Protein AF-A0A377Z6V9-F1 (afdb_monomer_lite)

Foldseek 3Di:
DPDPPDLVVVLVVCVVVVAQEEEAEDQAQALDPCLPPQAPDPDCNHSQNVNVVSNYHYHYDRGGCVVPPVSVVVVVVVVVVVVVVVVVVVD

Secondary structure (DSSP, 8-state):
---SS-HHHHHHHHHHTT---EEE---SSS--HIIIIIITSSSTTSHHHHHHHTT--EEE----GGG-HHHHHHHHHHHHHHHHHHHHHH-

Organism: Klebsiella pneumoniae subsp. ozaenae (NCBI:txid574)

Radius of gyration: 18.17 Å; chains: 1; bounding box: 36×27×52 Å

InterPro domains:
  IPR010388 Anaerobic cobalt chelatase [PF06180] (1-83)

Sequence (91 aa):
MESYPEVDIVINELSRQGVTGVHLMPLMLVAGDHAINDMASDEDDSWKTRFNAAGIPATPWLNGLGENPAVRAMFVAHLQQALNDTMEKAA

pLDDT: mean 92.57, std 9.59, range [45.66, 98.44]

Structure (mmCIF, N/CA/C/O backbone):
data_AF-A0A377Z6V9-F1
#
_entry.id   AF-A0A377Z6V9-F1
#
loop_
_atom_site.group_PDB
_atom_site.id
_atom_site.type_symbol
_atom_site.label_atom_id
_atom_site.label_alt_id
_atom_site.label_comp_id
_atom_site.label_asym_id
_atom_site.label_entity_id
_atom_site.label_seq_id
_atom_site.pdbx_PDB_ins_code
_atom_site.Cartn_x
_atom_site.Cartn_y
_atom_site.Cartn_z
_atom_site.occupancy
_atom_site.B_iso_or_equiv
_atom_site.auth_seq_id
_atom_site.auth_comp_id
_atom_site.auth_asym_id
_atom_site.auth_atom_id
_atom_site.pdbx_PDB_model_num
ATOM 1 N N . MET A 1 1 ? -15.285 8.643 -10.622 1.00 45.66 1 MET A N 1
ATOM 2 C CA . MET A 1 1 ? -15.303 7.218 -10.236 1.00 45.66 1 MET A CA 1
ATOM 3 C C . MET A 1 1 ? -13.872 6.744 -10.404 1.00 45.66 1 MET A C 1
ATOM 5 O O . MET A 1 1 ? -13.434 6.656 -11.543 1.00 45.66 1 MET A O 1
ATOM 9 N N . GLU A 1 2 ? -13.100 6.637 -9.321 1.00 58.94 2 GLU A N 1
ATOM 10 C CA . GLU A 1 2 ? -11.637 6.492 -9.435 1.00 58.94 2 GLU A CA 1
ATOM 11 C C . GLU A 1 2 ? -11.151 5.055 -9.652 1.00 58.94 2 GLU A C 1
ATOM 13 O O . GLU A 1 2 ? -10.123 4.893 -10.298 1.00 58.94 2 GLU A O 1
ATOM 18 N N . SER A 1 3 ? -11.868 4.004 -9.226 1.00 70.19 3 SER A N 1
ATOM 19 C CA . SER A 1 3 ? -11.555 2.621 -9.640 1.00 70.19 3 SER A CA 1
ATOM 20 C C . SER A 1 3 ? -12.604 1.587 -9.194 1.00 70.19 3 SER A C 1
ATOM 22 O O . SER A 1 3 ? -13.531 1.903 -8.451 1.00 70.19 3 SER A O 1
ATOM 24 N N . TYR A 1 4 ? -12.428 0.347 -9.667 1.00 80.69 4 TYR A N 1
ATOM 25 C CA . TYR A 1 4 ? -13.035 -0.891 -9.166 1.00 80.69 4 TYR A CA 1
ATOM 26 C C . TYR A 1 4 ? -11.906 -1.924 -8.962 1.00 80.69 4 TYR A C 1
ATOM 28 O O . TYR A 1 4 ? -11.010 -1.983 -9.812 1.00 80.69 4 TYR A O 1
ATOM 36 N N . PRO A 1 5 ? -11.942 -2.779 -7.922 1.00 85.62 5 PRO A N 1
ATOM 37 C CA . PRO A 1 5 ? -12.979 -2.909 -6.895 1.00 85.62 5 PRO A CA 1
ATOM 38 C C . PRO A 1 5 ? -12.970 -1.771 -5.870 1.00 85.62 5 PRO A C 1
ATOM 40 O O . PRO A 1 5 ? -11.918 -1.263 -5.495 1.00 85.62 5 PRO A O 1
ATOM 43 N N . GLU A 1 6 ? -14.159 -1.404 -5.393 1.00 90.81 6 GLU A N 1
ATOM 44 C CA . GLU A 1 6 ? -14.302 -0.469 -4.275 1.00 90.81 6 GLU A CA 1
ATOM 45 C C . GLU A 1 6 ? -13.886 -1.128 -2.954 1.00 90.81 6 GLU A C 1
ATOM 47 O O . GLU A 1 6 ? -14.053 -2.337 -2.764 1.00 90.81 6 GLU A O 1
ATOM 52 N N . VAL A 1 7 ? -13.382 -0.328 -2.011 1.00 92.00 7 VAL A N 1
ATOM 53 C CA . VAL A 1 7 ? -12.852 -0.834 -0.735 1.00 92.00 7 VAL A CA 1
ATOM 54 C C . VAL A 1 7 ? -13.897 -1.595 0.089 1.00 92.00 7 VAL A C 1
ATOM 56 O O . VAL A 1 7 ? -13.550 -2.590 0.717 1.00 92.00 7 VAL A O 1
ATOM 59 N N . ASP A 1 8 ? -15.182 -1.231 0.022 1.00 93.19 8 ASP A N 1
ATOM 60 C CA . ASP A 1 8 ? -16.246 -1.959 0.736 1.00 93.19 8 ASP A CA 1
ATOM 61 C C . ASP A 1 8 ? -16.417 -3.394 0.242 1.00 93.19 8 ASP A C 1
ATOM 63 O O . ASP A 1 8 ? -16.731 -4.289 1.026 1.00 93.19 8 ASP A O 1
ATOM 67 N N . ILE A 1 9 ? -16.199 -3.639 -1.054 1.00 95.62 9 ILE A N 1
ATOM 68 C CA . ILE A 1 9 ? -16.250 -4.994 -1.612 1.00 95.62 9 ILE A CA 1
ATOM 69 C C . ILE A 1 9 ? -15.129 -5.829 -0.990 1.00 95.62 9 ILE A C 1
ATOM 71 O O . ILE A 1 9 ? -15.353 -6.967 -0.578 1.00 95.62 9 ILE A O 1
ATOM 75 N N . VAL A 1 10 ? -13.937 -5.239 -0.871 1.00 95.75 10 VAL A N 1
ATOM 76 C CA . VAL A 1 10 ? -12.766 -5.881 -0.264 1.00 95.75 10 VAL A CA 1
ATOM 77 C C . VAL A 1 10 ? -12.984 -6.123 1.233 1.00 95.75 10 VAL A C 1
ATOM 79 O O . VAL A 1 10 ? -12.738 -7.232 1.702 1.00 95.75 10 VAL A O 1
ATOM 82 N N . ILE A 1 11 ? -13.494 -5.134 1.975 1.00 96.56 11 ILE A N 1
ATOM 83 C CA . ILE A 1 11 ? -13.799 -5.254 3.409 1.00 96.56 11 ILE A CA 1
ATOM 84 C C . ILE A 1 11 ? -14.794 -6.392 3.649 1.00 96.56 11 ILE A C 1
ATOM 86 O O . ILE A 1 11 ? -14.509 -7.284 4.443 1.00 96.56 11 ILE A O 1
ATOM 90 N N . ASN A 1 12 ? -15.920 -6.410 2.928 1.00 96.56 12 ASN A N 1
ATOM 91 C CA . ASN A 1 12 ? -16.952 -7.435 3.094 1.00 96.56 12 ASN A CA 1
ATOM 92 C C . ASN A 1 12 ? -16.414 -8.850 2.843 1.00 96.56 12 ASN A C 1
ATOM 94 O O . ASN A 1 12 ? -16.739 -9.785 3.580 1.00 96.56 12 ASN A O 1
ATOM 98 N N . GLU A 1 13 ? -15.574 -9.012 1.820 1.00 97.19 13 GLU A N 1
ATOM 99 C CA . GLU A 1 13 ? -14.959 -10.300 1.517 1.00 97.19 13 GLU A CA 1
ATOM 100 C C . GLU A 1 13 ? -13.997 -10.746 2.628 1.00 97.19 13 GLU A C 1
ATOM 102 O O . GLU A 1 13 ? -14.068 -11.889 3.083 1.00 97.19 13 GLU A O 1
ATOM 107 N N . LEU A 1 14 ? -13.149 -9.842 3.125 1.00 97.38 14 LEU A N 1
ATOM 108 C CA . LEU A 1 14 ? -12.204 -10.140 4.205 1.00 97.38 14 LEU A CA 1
ATOM 109 C C . LEU A 1 14 ? -12.915 -10.424 5.537 1.00 97.38 14 LEU A C 1
ATOM 111 O O . LEU A 1 14 ? -12.529 -11.355 6.248 1.00 97.38 14 LEU A O 1
ATOM 115 N N . SER A 1 15 ? -13.996 -9.702 5.849 1.00 96.12 15 SER A N 1
ATOM 116 C CA . SER A 1 15 ? -14.850 -9.989 7.008 1.00 96.12 15 SER A CA 1
ATOM 117 C C . SER A 1 15 ? -15.458 -11.389 6.921 1.00 96.12 15 SER A C 1
ATOM 119 O O . SER A 1 15 ? -15.436 -12.130 7.903 1.00 96.12 15 SER A O 1
ATOM 121 N N . ARG A 1 16 ? -15.949 -11.799 5.740 1.00 97.06 16 ARG A N 1
ATOM 122 C CA . ARG A 1 16 ? -16.508 -13.145 5.520 1.00 97.06 16 ARG A CA 1
ATOM 123 C C . ARG A 1 16 ? -15.460 -14.248 5.688 1.00 97.06 16 ARG A C 1
ATOM 125 O O . ARG A 1 16 ? -15.797 -15.350 6.115 1.00 97.06 16 ARG A O 1
ATOM 132 N N . GLN A 1 17 ? -14.202 -13.950 5.375 1.00 97.56 17 GLN A N 1
ATOM 133 C CA . GLN A 1 17 ? -13.067 -14.854 5.577 1.00 97.56 17 GLN A CA 1
ATOM 134 C C . GLN A 1 17 ? -12.557 -14.877 7.029 1.00 97.56 17 GLN A C 1
ATOM 136 O O . GLN A 1 17 ? -11.702 -15.699 7.355 1.00 97.56 17 GLN A O 1
ATOM 141 N N . GLY A 1 18 ? -13.076 -14.015 7.911 1.00 96.56 18 GLY A N 1
ATOM 142 C CA . GLY A 1 18 ? -12.658 -13.941 9.312 1.00 96.56 18 GLY A CA 1
ATOM 143 C C . GLY A 1 18 ? -11.275 -13.314 9.506 1.00 96.56 18 GLY A C 1
ATOM 144 O O . GLY A 1 18 ? -10.579 -13.651 10.463 1.00 96.56 18 GLY A O 1
ATOM 145 N N . VAL A 1 19 ? -10.855 -12.430 8.597 1.00 98.06 19 VAL A N 1
ATOM 146 C CA . VAL A 1 19 ? -9.580 -11.711 8.706 1.00 98.06 19 VAL A CA 1
ATOM 147 C C . VAL A 1 19 ? -9.615 -10.765 9.905 1.00 98.06 19 VAL A C 1
ATOM 149 O O . VAL A 1 19 ? -10.556 -9.997 10.078 1.00 98.06 19 VAL A O 1
ATOM 152 N N . THR A 1 20 ? -8.571 -10.810 10.732 1.00 97.00 20 THR A N 1
ATOM 153 C CA . THR A 1 20 ? -8.503 -10.085 12.014 1.00 97.00 20 THR A CA 1
ATOM 154 C C . THR A 1 20 ? -7.623 -8.837 11.980 1.00 97.00 20 THR A C 1
ATOM 156 O O . THR A 1 20 ? -7.466 -8.175 13.002 1.00 97.00 20 THR A O 1
ATOM 159 N N . GLY A 1 21 ? -7.025 -8.515 10.834 1.00 97.75 21 GLY A N 1
ATOM 160 C CA . GLY A 1 21 ? -6.198 -7.328 10.647 1.00 97.75 21 GLY A CA 1
ATOM 161 C C . GLY A 1 21 ? -5.597 -7.272 9.247 1.00 97.75 21 GLY A C 1
ATOM 162 O O . GLY A 1 21 ? -5.430 -8.305 8.597 1.00 97.75 21 GLY A O 1
ATOM 163 N N . VAL A 1 22 ? -5.285 -6.064 8.776 1.00 98.19 22 VAL A N 1
ATOM 164 C CA . VAL A 1 22 ? -4.758 -5.829 7.424 1.00 98.19 22 VAL A CA 1
ATOM 165 C C . VAL A 1 22 ? -3.603 -4.833 7.413 1.00 98.19 22 VAL A C 1
ATOM 167 O O . VAL A 1 22 ? -3.500 -3.939 8.256 1.00 98.19 22 VAL A O 1
ATOM 170 N N . HIS A 1 23 ? -2.753 -4.963 6.397 1.00 98.12 23 HIS A N 1
ATOM 171 C CA . HIS A 1 23 ? -1.756 -3.962 6.040 1.00 98.12 23 HIS A CA 1
ATOM 172 C C . HIS A 1 23 ? -2.192 -3.248 4.763 1.00 98.12 23 HIS A C 1
ATOM 174 O O . HIS A 1 23 ? -2.418 -3.897 3.743 1.00 98.12 23 HIS A O 1
ATOM 180 N N . LEU A 1 24 ? -2.297 -1.921 4.820 1.00 97.50 24 LEU A N 1
ATOM 181 C CA . LEU A 1 24 ? -2.627 -1.101 3.656 1.00 97.50 24 LEU A CA 1
ATOM 182 C C . LEU A 1 24 ? -1.329 -0.600 3.026 1.00 97.50 24 LEU A C 1
ATOM 184 O O . LEU A 1 24 ? -0.573 0.123 3.670 1.00 97.50 24 LEU A O 1
ATOM 188 N N . MET A 1 25 ? -1.062 -1.012 1.789 1.00 97.00 25 MET A N 1
ATOM 189 C CA . MET A 1 25 ? 0.120 -0.620 1.019 1.00 97.00 25 MET A CA 1
ATOM 190 C C . MET A 1 25 ? -0.326 0.007 -0.305 1.00 97.00 25 MET A C 1
ATOM 192 O O . MET A 1 25 ? -1.203 -0.556 -0.967 1.00 97.00 25 MET A O 1
ATOM 196 N N . PRO A 1 26 ? 0.272 1.1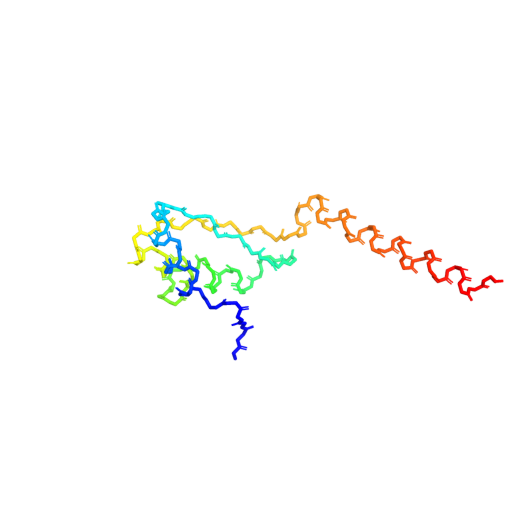29 -0.734 1.00 95.50 26 PRO A N 1
ATOM 197 C CA . PRO A 1 26 ? -0.130 1.795 -1.957 1.00 95.50 26 PRO A CA 1
ATOM 198 C C . PRO A 1 26 ? 0.375 1.011 -3.169 1.00 95.50 26 PRO A C 1
ATOM 200 O O . PRO A 1 26 ? 1.571 0.757 -3.321 1.00 95.50 26 PRO A O 1
ATOM 203 N N . LEU A 1 27 ? -0.525 0.694 -4.099 1.00 95.44 27 LEU A N 1
ATOM 204 C CA . LEU A 1 27 ? -0.160 0.165 -5.416 1.00 95.44 27 LEU A CA 1
ATOM 205 C C . LEU A 1 27 ? 0.173 1.315 -6.385 1.00 95.44 27 LEU A C 1
ATOM 207 O O . LEU A 1 27 ? -0.364 1.414 -7.483 1.00 95.44 27 LEU A O 1
ATOM 211 N N . MET A 1 28 ? 1.042 2.223 -5.945 1.00 93.56 28 MET A N 1
ATOM 212 C CA . MET A 1 28 ? 1.465 3.421 -6.674 1.00 93.56 28 MET A CA 1
ATOM 213 C C . MET A 1 28 ? 2.983 3.564 -6.591 1.00 93.56 28 MET A C 1
ATOM 215 O O . MET A 1 28 ? 3.602 3.129 -5.621 1.00 93.56 28 MET A O 1
ATOM 219 N N . LEU A 1 29 ? 3.606 4.177 -7.603 1.00 94.25 29 LEU A N 1
ATOM 220 C CA . LEU A 1 29 ? 5.068 4.312 -7.648 1.00 94.25 29 LEU A CA 1
ATOM 221 C C . LEU A 1 29 ? 5.615 5.118 -6.459 1.00 94.25 29 LEU A C 1
ATOM 223 O O . LEU A 1 29 ? 6.648 4.756 -5.898 1.00 94.25 29 LEU A O 1
ATOM 227 N N . VAL A 1 30 ? 4.902 6.177 -6.078 1.00 95.94 30 VAL A N 1
ATOM 228 C CA . VAL A 1 30 ? 5.194 7.050 -4.937 1.00 95.94 30 VAL A CA 1
ATOM 229 C C . VAL A 1 30 ? 3.997 7.064 -3.987 1.00 95.94 30 VAL A C 1
ATOM 231 O O . VAL A 1 30 ? 2.855 6.953 -4.434 1.00 95.94 30 VAL A O 1
ATOM 234 N N . ALA A 1 31 ? 4.243 7.227 -2.688 1.00 92.94 31 ALA A N 1
ATOM 235 C CA . ALA A 1 31 ? 3.193 7.411 -1.688 1.00 92.94 31 ALA A CA 1
ATOM 236 C C . ALA A 1 31 ? 2.830 8.906 -1.569 1.00 92.94 31 ALA A C 1
ATOM 238 O O . ALA A 1 31 ? 3.249 9.584 -0.636 1.00 92.94 31 ALA A O 1
ATOM 239 N N . GLY A 1 32 ? 2.125 9.427 -2.578 1.00 89.19 32 GLY A N 1
ATOM 240 C CA . GLY A 1 32 ? 1.652 10.820 -2.622 1.00 89.19 32 GLY A CA 1
ATOM 241 C C . GLY A 1 32 ? 0.304 11.028 -1.923 1.00 89.19 32 GLY A C 1
ATOM 242 O O . GLY A 1 32 ? -0.143 10.165 -1.168 1.00 89.19 32 GLY A O 1
ATOM 243 N N . ASP A 1 33 ? -0.370 12.140 -2.227 1.00 88.62 33 ASP A N 1
ATOM 244 C CA . ASP A 1 33 ? -1.622 12.561 -1.574 1.00 88.62 33 ASP A CA 1
ATOM 245 C C . ASP A 1 33 ? -2.688 11.460 -1.510 1.00 88.62 33 ASP A C 1
ATOM 247 O O . ASP A 1 33 ? -3.257 11.252 -0.447 1.00 88.62 33 ASP A O 1
ATOM 251 N N . HIS A 1 34 ? -2.890 10.676 -2.575 1.00 86.75 34 HIS A N 1
ATOM 252 C CA . HIS A 1 34 ? -3.842 9.554 -2.554 1.00 86.75 34 HIS A CA 1
ATOM 253 C C . HIS A 1 34 ? -3.498 8.478 -1.508 1.00 86.75 34 HIS A C 1
ATOM 255 O O . HIS A 1 34 ? -4.367 7.934 -0.833 1.00 86.75 34 HIS A O 1
ATOM 261 N N . ALA A 1 35 ? -2.212 8.157 -1.330 1.00 90.50 35 ALA A N 1
ATOM 262 C CA . ALA A 1 35 ? -1.792 7.186 -0.318 1.00 90.50 35 ALA A CA 1
ATOM 263 C C . ALA A 1 35 ? -1.938 7.753 1.102 1.00 90.50 35 ALA A C 1
ATOM 265 O O . ALA A 1 35 ? -2.217 7.015 2.044 1.00 90.50 35 ALA A O 1
ATOM 266 N N . ILE A 1 36 ? -1.720 9.056 1.263 1.00 89.94 36 ILE A N 1
ATOM 267 C CA . ILE A 1 36 ? -1.742 9.722 2.564 1.00 89.94 36 ILE A CA 1
ATOM 268 C C . ILE A 1 36 ? -3.186 9.982 3.002 1.00 89.94 36 ILE A C 1
ATOM 270 O O . ILE A 1 36 ? -3.560 9.585 4.103 1.00 89.94 36 ILE A O 1
ATOM 274 N N . ASN A 1 37 ? -3.995 10.592 2.137 1.00 90.62 37 ASN A N 1
ATOM 275 C CA . ASN A 1 37 ? -5.344 11.057 2.446 1.00 90.62 37 ASN A CA 1
ATOM 276 C C . ASN A 1 37 ? -6.365 9.924 2.303 1.00 90.62 37 ASN A C 1
ATOM 278 O O . ASN A 1 37 ? -6.986 9.533 3.289 1.00 90.62 37 ASN A O 1
ATOM 282 N N . ASP A 1 38 ? -6.463 9.315 1.120 1.00 91.81 38 ASP A N 1
ATOM 283 C CA . ASP A 1 38 ? -7.540 8.359 0.827 1.00 91.81 38 ASP A CA 1
ATOM 284 C C . ASP A 1 38 ? -7.315 6.999 1.509 1.00 91.81 38 ASP A C 1
ATOM 286 O O . ASP A 1 38 ? -8.259 6.295 1.868 1.00 91.81 38 ASP A O 1
ATOM 290 N N . MET A 1 39 ? -6.055 6.595 1.706 1.00 94.50 39 MET A N 1
ATOM 291 C CA . MET A 1 39 ? -5.735 5.282 2.278 1.00 94.50 39 MET A CA 1
ATOM 292 C C . MET A 1 39 ? -5.440 5.328 3.785 1.00 94.50 39 MET A C 1
ATOM 294 O O . MET A 1 39 ? -5.889 4.438 4.512 1.00 94.50 39 MET A O 1
ATOM 298 N N . ALA A 1 40 ? -4.667 6.309 4.261 1.00 95.31 40 ALA A N 1
ATOM 299 C CA . ALA A 1 40 ? -4.027 6.253 5.581 1.00 95.31 40 ALA A CA 1
ATOM 300 C C . ALA A 1 40 ? -4.453 7.341 6.580 1.00 95.31 40 ALA A C 1
ATOM 302 O O . ALA A 1 40 ? -4.045 7.260 7.747 1.00 95.31 40 ALA A O 1
ATOM 303 N N . SER A 1 41 ? -5.234 8.338 6.163 1.00 94.69 41 SER A N 1
ATOM 304 C CA . SER A 1 41 ? -5.622 9.460 7.024 1.00 94.69 41 SER A CA 1
ATOM 305 C C . SER A 1 41 ? -6.563 9.035 8.151 1.00 94.69 41 SER A C 1
ATOM 307 O O . SER A 1 41 ? -6.951 7.874 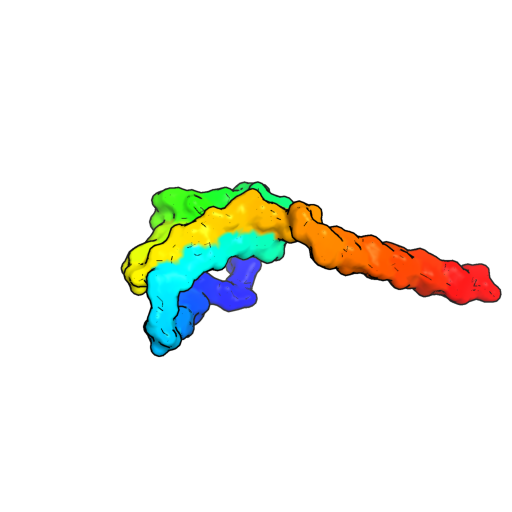8.261 1.00 94.69 41 SER A O 1
ATOM 309 N N . ASP A 1 42 ? -6.874 9.969 9.046 1.00 94.44 42 ASP A N 1
ATOM 310 C CA . ASP A 1 42 ? -7.885 9.791 10.093 1.00 94.44 42 ASP A CA 1
ATOM 311 C C . ASP A 1 42 ? -9.288 10.238 9.636 1.00 94.44 42 ASP A C 1
ATOM 313 O O . ASP A 1 42 ? -10.198 10.314 10.456 1.00 94.44 42 ASP A O 1
ATOM 317 N N . GLU A 1 43 ? -9.477 10.540 8.346 1.00 93.81 43 GLU A N 1
ATOM 318 C CA . GLU A 1 43 ? -10.782 10.920 7.795 1.00 93.81 43 GLU A CA 1
ATOM 319 C 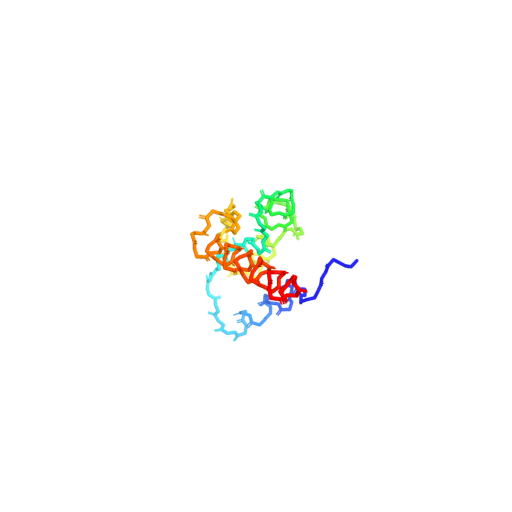C . GLU A 1 43 ? -11.713 9.701 7.702 1.00 93.81 43 GLU A C 1
ATOM 321 O O . GLU A 1 43 ? -11.258 8.559 7.547 1.00 93.81 43 GLU A O 1
ATOM 326 N N . ASP A 1 44 ? -13.022 9.938 7.829 1.00 91.38 44 ASP A N 1
ATOM 327 C CA . ASP A 1 44 ? -14.050 8.888 7.920 1.00 91.38 44 ASP A CA 1
ATOM 328 C C . ASP A 1 44 ? -14.146 8.028 6.650 1.00 91.38 44 ASP A C 1
ATOM 330 O O . ASP A 1 44 ? -14.489 6.845 6.712 1.00 91.38 44 ASP A O 1
ATOM 334 N N . ASP A 1 45 ? -13.837 8.613 5.495 1.00 90.38 45 ASP A N 1
ATOM 335 C CA . ASP A 1 45 ? -13.874 7.959 4.189 1.00 90.38 45 ASP A CA 1
ATOM 336 C C . ASP A 1 45 ? -12.550 7.286 3.801 1.00 90.38 45 ASP A C 1
ATOM 338 O O . ASP A 1 45 ? -12.524 6.504 2.840 1.00 90.38 45 ASP A O 1
ATOM 342 N N . SER A 1 46 ? -11.489 7.493 4.587 1.00 95.00 46 SER A N 1
ATOM 343 C CA . SER A 1 46 ? -10.212 6.820 4.379 1.00 95.00 46 SER A CA 1
ATOM 344 C C . SER A 1 46 ? -10.340 5.305 4.536 1.00 95.00 46 SER A C 1
ATOM 346 O O . SER A 1 46 ? -11.130 4.782 5.334 1.00 95.00 46 SER A O 1
ATOM 348 N N . TRP A 1 47 ? -9.517 4.553 3.806 1.00 96.19 47 TRP A N 1
ATOM 349 C CA . TRP A 1 47 ? -9.542 3.092 3.891 1.00 96.19 47 TRP A CA 1
ATOM 350 C C . TRP A 1 47 ? -9.241 2.619 5.313 1.00 96.19 47 TRP A C 1
ATOM 352 O O . TRP A 1 47 ? -9.928 1.733 5.820 1.00 96.19 47 TRP A O 1
ATOM 362 N N . LYS A 1 48 ? -8.264 3.238 5.986 1.00 97.06 48 LYS A N 1
ATOM 363 C CA . LYS A 1 48 ? -7.914 2.929 7.377 1.00 97.06 48 LYS A CA 1
ATOM 364 C C . LYS A 1 48 ? -9.132 3.013 8.298 1.00 97.06 48 LYS A C 1
ATOM 366 O O . LYS A 1 48 ? -9.401 2.059 9.031 1.00 97.06 48 LYS A O 1
ATOM 371 N N . THR A 1 49 ? -9.877 4.115 8.251 1.00 97.12 49 THR A N 1
ATOM 372 C CA . THR A 1 49 ? -11.046 4.309 9.117 1.00 97.12 49 THR A CA 1
ATOM 373 C C . THR A 1 49 ? -12.162 3.324 8.782 1.00 97.12 49 THR A C 1
ATOM 375 O O . THR A 1 49 ? -12.736 2.725 9.692 1.00 97.12 49 THR A O 1
ATOM 378 N N . ARG A 1 50 ? -12.404 3.044 7.496 1.00 96.62 50 ARG A N 1
ATOM 379 C CA . ARG A 1 50 ? -13.431 2.080 7.058 1.00 96.62 50 ARG A CA 1
ATOM 380 C C . ARG A 1 50 ? -13.134 0.647 7.496 1.00 96.62 50 ARG A C 1
ATOM 382 O O . ARG A 1 50 ? -14.026 -0.034 8.001 1.00 96.62 50 ARG A O 1
ATOM 389 N N . PHE A 1 51 ? -11.887 0.196 7.369 1.00 97.69 51 PHE A N 1
ATOM 390 C CA . PHE A 1 51 ? -11.466 -1.115 7.873 1.00 97.69 51 PHE A CA 1
ATOM 391 C C . PHE A 1 51 ? -11.630 -1.214 9.396 1.00 97.69 51 PHE A C 1
ATOM 393 O O . PHE A 1 51 ? -12.214 -2.179 9.898 1.00 97.69 51 PHE A O 1
ATOM 400 N N . ASN A 1 52 ? -11.197 -0.184 10.130 1.00 96.81 52 ASN A N 1
ATOM 401 C CA . ASN A 1 52 ? -11.337 -0.139 11.585 1.00 96.81 52 ASN A CA 1
ATOM 402 C C . ASN A 1 52 ? -12.814 -0.163 12.022 1.00 96.81 52 ASN A C 1
ATOM 404 O O . ASN A 1 52 ? -13.159 -0.883 12.959 1.00 96.81 52 ASN A O 1
ATOM 408 N N . ALA A 1 53 ? -13.694 0.564 11.325 1.00 96.06 53 ALA A N 1
ATOM 409 C CA . ALA A 1 53 ? -15.136 0.571 11.581 1.00 96.06 53 ALA A CA 1
ATOM 410 C C . ALA A 1 53 ? -15.789 -0.802 11.336 1.00 96.06 53 ALA A C 1
ATOM 412 O O . ALA A 1 53 ? -16.728 -1.174 12.039 1.00 96.06 53 ALA A O 1
ATOM 413 N N . ALA A 1 54 ? -15.255 -1.587 10.397 1.00 95.75 54 ALA A N 1
ATOM 414 C CA . ALA A 1 54 ? -15.660 -2.972 10.157 1.00 95.75 54 ALA A CA 1
ATOM 415 C C . ALA A 1 54 ? -15.076 -3.976 11.175 1.00 95.75 54 ALA A C 1
ATOM 417 O O . ALA A 1 54 ? -15.283 -5.183 11.042 1.00 95.75 54 ALA A O 1
ATOM 418 N N . GLY A 1 55 ? -14.344 -3.505 12.192 1.00 97.00 55 GLY A N 1
ATOM 419 C CA . GLY A 1 55 ? -13.724 -4.351 13.213 1.00 97.00 55 GLY A CA 1
ATOM 420 C C . GLY A 1 55 ? -12.447 -5.055 12.748 1.00 97.00 55 GLY A C 1
ATOM 421 O O . GLY A 1 55 ? -12.019 -6.011 13.393 1.00 97.00 55 GLY A O 1
ATOM 422 N N . ILE A 1 56 ? -11.835 -4.595 11.652 1.00 98.06 56 ILE A N 1
ATOM 423 C CA . ILE A 1 56 ? -10.585 -5.130 11.107 1.00 98.06 56 ILE A CA 1
ATOM 424 C C . ILE A 1 56 ? -9.497 -4.055 11.254 1.00 98.06 56 ILE A C 1
ATOM 426 O O . ILE A 1 56 ? -9.425 -3.149 10.426 1.00 98.06 56 ILE A O 1
ATOM 430 N N . PRO A 1 57 ? -8.631 -4.132 12.279 1.00 97.81 57 PRO A N 1
ATOM 431 C CA . PRO A 1 57 ? -7.538 -3.185 12.463 1.00 97.81 57 PRO A CA 1
ATOM 432 C C . PRO A 1 57 ? -6.661 -3.047 11.211 1.00 97.81 57 PRO A C 1
ATOM 434 O O . PRO A 1 57 ? -6.094 -4.032 10.728 1.00 97.81 57 PRO A O 1
ATOM 437 N N . ALA A 1 58 ? -6.523 -1.822 10.708 1.00 97.94 58 ALA A N 1
ATOM 438 C CA . ALA A 1 58 ? -5.709 -1.510 9.538 1.00 97.94 58 ALA A CA 1
ATOM 439 C C . ALA A 1 58 ? -4.414 -0.783 9.917 1.00 97.94 58 ALA A C 1
ATOM 441 O O . ALA A 1 58 ? -4.431 0.256 10.573 1.00 97.94 58 ALA A O 1
ATOM 442 N N . THR A 1 59 ? -3.278 -1.310 9.452 1.00 98.12 59 THR A N 1
ATOM 443 C CA . THR A 1 59 ? -1.958 -0.679 9.603 1.00 98.12 59 THR A CA 1
ATOM 444 C C . THR A 1 59 ? -1.472 -0.149 8.250 1.00 98.12 59 THR A C 1
ATOM 446 O O . THR A 1 59 ? -1.139 -0.962 7.380 1.00 98.12 59 THR A O 1
ATOM 449 N N . PRO A 1 60 ? -1.426 1.177 8.037 1.00 97.19 60 PRO A N 1
ATOM 450 C CA . PRO A 1 60 ? -0.943 1.755 6.789 1.00 97.19 60 PRO A CA 1
ATOM 451 C C . PRO A 1 60 ? 0.588 1.728 6.683 1.00 97.19 60 PRO A C 1
ATOM 453 O O . PRO A 1 60 ? 1.301 1.961 7.657 1.00 97.19 60 PRO A O 1
ATOM 456 N N . TRP A 1 61 ? 1.077 1.496 5.468 1.00 96.88 61 TRP A N 1
ATOM 457 C CA . TRP A 1 61 ? 2.485 1.526 5.080 1.00 96.88 61 TRP A CA 1
ATOM 458 C C . TRP A 1 61 ? 2.664 2.513 3.931 1.00 96.88 61 TRP A C 1
ATOM 460 O O . TRP A 1 61 ? 2.288 2.233 2.796 1.00 96.88 61 TRP A O 1
ATOM 470 N N . LEU A 1 62 ? 3.244 3.676 4.214 1.00 94.69 62 LEU A N 1
ATOM 471 C CA . LEU A 1 62 ? 3.375 4.777 3.254 1.00 94.69 62 LEU A CA 1
ATOM 472 C C . LEU A 1 62 ? 4.668 4.690 2.431 1.00 94.69 62 LEU A C 1
ATOM 474 O O . LEU A 1 62 ? 5.379 5.677 2.274 1.00 94.69 62 LEU A O 1
ATOM 478 N N 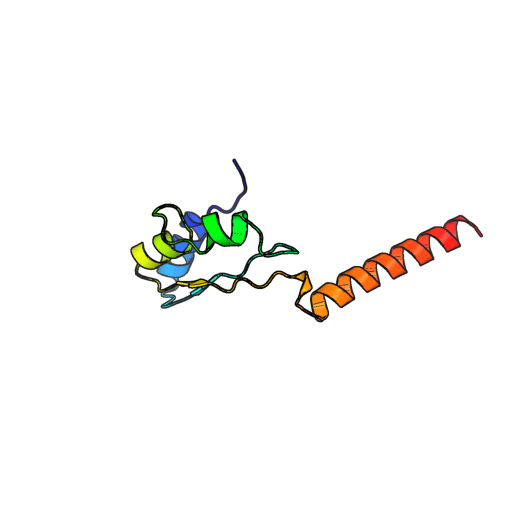. ASN A 1 63 ? 4.970 3.503 1.909 1.00 95.50 63 ASN A N 1
ATOM 479 C CA . ASN A 1 63 ? 6.105 3.280 1.017 1.00 95.50 63 ASN A CA 1
ATOM 480 C C . ASN A 1 63 ? 5.601 3.084 -0.409 1.00 95.50 63 ASN A C 1
ATOM 482 O O . ASN A 1 63 ? 4.766 2.216 -0.662 1.00 95.50 63 ASN A O 1
ATOM 486 N N . GLY A 1 64 ? 6.118 3.874 -1.347 1.00 95.25 64 GLY A N 1
ATOM 487 C CA . GLY A 1 64 ? 5.794 3.711 -2.761 1.00 95.25 64 GLY A CA 1
ATOM 488 C C . GLY A 1 64 ? 6.454 2.461 -3.344 1.00 95.25 64 GLY A C 1
ATOM 489 O O . GLY A 1 64 ? 7.517 2.026 -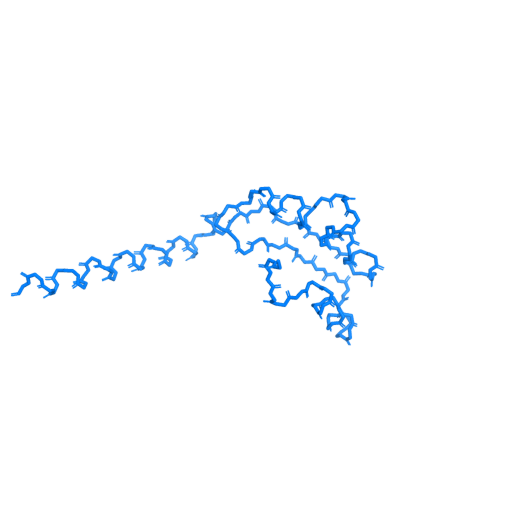2.896 1.00 95.25 64 GLY A O 1
ATOM 490 N N . LEU A 1 65 ? 5.883 1.902 -4.412 1.00 97.44 65 LEU A N 1
ATOM 491 C CA . LEU A 1 65 ? 6.459 0.736 -5.089 1.00 97.44 65 LEU A CA 1
ATOM 492 C C . LEU A 1 65 ? 7.886 0.986 -5.609 1.00 97.44 65 LEU A C 1
ATOM 494 O O . LEU A 1 65 ? 8.657 0.037 -5.738 1.00 97.44 65 LEU A O 1
ATOM 498 N N . GLY A 1 66 ? 8.273 2.240 -5.874 1.00 96.81 66 GLY A N 1
ATOM 499 C CA . GLY A 1 66 ? 9.634 2.599 -6.293 1.00 96.81 66 GLY A CA 1
ATOM 500 C C . GLY A 1 66 ? 10.712 2.266 -5.252 1.00 96.81 66 GLY A C 1
ATOM 501 O O . GLY A 1 66 ? 11.877 2.043 -5.595 1.00 96.81 66 GLY A O 1
ATOM 502 N N . GLU A 1 67 ? 10.334 2.150 -3.982 1.00 96.56 67 GLU A N 1
ATOM 503 C CA . GLU A 1 67 ? 11.242 1.761 -2.902 1.00 96.56 67 GLU A CA 1
ATOM 504 C C . GLU A 1 67 ? 11.540 0.250 -2.915 1.00 96.56 67 GLU A C 1
ATOM 506 O O . GLU A 1 67 ? 12.599 -0.176 -2.446 1.00 96.56 67 GLU A O 1
ATOM 511 N N . ASN A 1 68 ? 10.687 -0.566 -3.549 1.00 97.75 68 ASN A N 1
ATOM 512 C CA . ASN A 1 68 ? 10.865 -2.013 -3.658 1.00 97.75 68 ASN A CA 1
ATOM 513 C C . ASN A 1 68 ? 11.893 -2.378 -4.758 1.00 97.75 68 ASN A C 1
ATOM 515 O O . ASN A 1 68 ? 11.644 -2.133 -5.944 1.00 97.75 68 ASN A O 1
ATOM 519 N N . PRO A 1 69 ? 13.033 -3.020 -4.417 1.00 97.94 69 PRO A N 1
ATOM 520 C CA . PRO A 1 69 ? 14.054 -3.400 -5.396 1.00 97.94 69 PRO A CA 1
ATOM 521 C C . PRO A 1 69 ? 13.549 -4.307 -6.520 1.00 97.94 69 PRO A C 1
ATOM 523 O O . PRO A 1 69 ? 14.001 -4.163 -7.654 1.00 97.94 69 PRO A O 1
ATOM 526 N N . ALA A 1 70 ? 12.603 -5.205 -6.236 1.00 98.19 70 ALA A N 1
ATOM 527 C CA . ALA A 1 70 ? 12.035 -6.093 -7.245 1.00 98.19 70 ALA A CA 1
ATOM 528 C C . ALA A 1 70 ? 11.189 -5.314 -8.263 1.00 98.19 70 ALA A C 1
ATOM 530 O O . ALA A 1 70 ? 11.272 -5.576 -9.460 1.00 98.19 70 ALA A O 1
ATOM 531 N N . VAL A 1 71 ? 10.442 -4.297 -7.818 1.00 98.00 71 VAL A N 1
ATOM 532 C CA . VAL A 1 71 ? 9.689 -3.419 -8.726 1.00 98.00 71 VAL A CA 1
ATOM 533 C C . VAL A 1 71 ? 10.628 -2.578 -9.582 1.00 98.00 71 VAL A C 1
ATOM 535 O O . VAL A 1 71 ? 10.440 -2.490 -10.794 1.00 98.00 71 VAL A O 1
ATOM 538 N N . ARG A 1 72 ? 11.691 -2.020 -8.990 1.00 98.38 72 ARG A N 1
ATOM 539 C CA . ARG A 1 72 ? 12.723 -1.314 -9.766 1.00 98.38 72 ARG A CA 1
ATOM 540 C C . ARG A 1 72 ? 13.352 -2.217 -10.827 1.00 98.38 72 ARG A C 1
ATOM 542 O O . ARG A 1 72 ? 13.545 -1.773 -11.954 1.00 98.38 72 ARG A O 1
ATOM 549 N N . ALA A 1 73 ? 13.629 -3.477 -10.492 1.00 98.31 73 ALA A N 1
ATOM 550 C CA . ALA A 1 73 ? 14.161 -4.448 -11.444 1.00 98.31 73 ALA A CA 1
ATOM 551 C C . ALA A 1 73 ? 13.195 -4.703 -12.614 1.00 98.31 73 ALA A C 1
ATOM 553 O O . ALA A 1 73 ? 13.651 -4.788 -13.751 1.00 98.31 73 ALA A O 1
ATOM 554 N N . MET A 1 74 ? 11.878 -4.746 -12.372 1.00 98.44 74 MET A N 1
ATOM 555 C CA . MET A 1 74 ? 10.882 -4.856 -13.450 1.00 98.44 74 MET A CA 1
ATOM 556 C C . MET A 1 74 ? 10.923 -3.651 -14.400 1.00 98.44 74 MET A C 1
ATOM 558 O O . MET A 1 74 ? 10.934 -3.836 -15.614 1.00 98.44 74 MET A O 1
ATOM 562 N N . PHE A 1 75 ? 11.028 -2.422 -13.879 1.00 98.25 75 PHE A N 1
ATOM 563 C CA . PHE A 1 75 ? 11.187 -1.234 -14.730 1.00 98.25 75 PHE A CA 1
ATOM 564 C C . PHE A 1 75 ? 12.476 -1.275 -15.563 1.00 98.25 75 PHE A C 1
ATOM 566 O O . PHE A 1 75 ? 12.448 -0.947 -16.749 1.00 98.25 75 PHE A O 1
ATOM 573 N N . VAL A 1 76 ? 13.594 -1.711 -14.970 1.00 98.31 76 VAL A N 1
ATOM 574 C CA . VAL A 1 76 ? 14.863 -1.892 -15.696 1.00 98.31 76 VAL A CA 1
ATOM 575 C C . VAL A 1 76 ? 14.726 -2.955 -16.788 1.00 98.31 76 VAL A C 1
ATOM 577 O O . VAL A 1 76 ? 15.189 -2.736 -17.905 1.00 98.31 76 VAL A O 1
ATOM 580 N N . ALA A 1 77 ? 14.062 -4.076 -16.502 1.00 98.19 77 ALA A N 1
ATOM 581 C CA . ALA A 1 77 ? 13.837 -5.139 -17.477 1.00 98.19 77 ALA A CA 1
ATOM 582 C C . ALA A 1 77 ? 12.975 -4.664 -18.659 1.00 98.19 77 ALA A C 1
ATOM 584 O O . ALA A 1 77 ? 13.341 -4.901 -19.809 1.00 98.19 77 ALA A O 1
ATOM 585 N N . HIS A 1 78 ? 11.886 -3.930 -18.403 1.00 98.06 78 HIS A N 1
ATOM 586 C CA . HIS A 1 78 ? 11.061 -3.346 -19.467 1.00 98.06 78 HIS A CA 1
ATOM 587 C C . HIS A 1 78 ? 11.848 -2.350 -20.331 1.00 98.06 78 HIS A C 1
ATOM 589 O O . HIS A 1 78 ? 11.696 -2.335 -21.551 1.00 98.06 78 HIS A O 1
ATOM 595 N N . LEU A 1 79 ? 12.727 -1.544 -19.722 1.00 97.75 79 LEU A N 1
ATOM 596 C CA . LEU A 1 79 ? 13.613 -0.646 -20.466 1.00 97.75 79 LEU A CA 1
ATOM 597 C C . LEU A 1 79 ? 14.573 -1.428 -21.372 1.00 97.75 79 LEU A C 1
ATOM 599 O O . LEU A 1 79 ? 14.728 -1.084 -22.540 1.00 97.75 79 LEU A O 1
ATOM 603 N N . GLN A 1 80 ? 15.199 -2.487 -20.854 1.00 97.56 80 GLN A N 1
ATOM 604 C CA . GLN A 1 80 ? 16.097 -3.341 -21.636 1.00 97.56 80 GLN A CA 1
ATOM 605 C C . GLN A 1 80 ? 15.372 -3.992 -22.820 1.00 97.56 80 GLN A C 1
ATOM 607 O O . GLN A 1 80 ? 15.909 -4.003 -23.924 1.00 97.56 80 GLN A O 1
ATOM 612 N N . GLN A 1 81 ? 14.145 -4.476 -22.614 1.00 97.25 81 GLN A N 1
ATOM 613 C CA . GLN A 1 81 ? 13.313 -5.030 -23.685 1.00 97.25 81 GLN A CA 1
ATOM 614 C C . GLN A 1 81 ? 13.036 -3.989 -24.777 1.00 97.25 81 GLN A C 1
ATOM 616 O O . GLN A 1 81 ? 13.314 -4.242 -25.944 1.00 97.25 81 GLN A O 1
ATOM 621 N N . ALA A 1 82 ? 12.590 -2.786 -24.404 1.00 96.81 82 ALA A N 1
ATOM 622 C CA . ALA A 1 82 ? 12.303 -1.723 -25.367 1.00 96.81 82 ALA A CA 1
ATOM 623 C C . ALA A 1 82 ? 13.542 -1.285 -26.175 1.00 96.81 82 ALA A C 1
ATOM 625 O O . ALA A 1 82 ? 13.434 -0.973 -27.365 1.00 96.81 82 ALA A O 1
ATOM 626 N N . LEU A 1 83 ? 14.723 -1.264 -25.546 1.00 96.06 83 LEU A N 1
ATOM 627 C CA . LEU A 1 83 ? 15.985 -0.965 -26.227 1.00 96.06 83 LEU A CA 1
ATOM 628 C C . LEU A 1 83 ? 16.351 -2.051 -27.245 1.00 96.06 83 LEU A C 1
ATOM 630 O O . LEU A 1 83 ? 16.688 -1.717 -28.381 1.00 96.06 83 LEU A O 1
ATOM 634 N N . ASN A 1 84 ? 16.232 -3.327 -26.871 1.00 94.12 84 ASN A N 1
ATOM 635 C CA . ASN A 1 84 ? 16.514 -4.448 -27.768 1.00 94.12 84 ASN A CA 1
ATOM 636 C C . ASN A 1 84 ? 15.566 -4.450 -28.977 1.00 94.12 84 ASN A C 1
ATOM 638 O O . ASN A 1 84 ? 16.034 -4.494 -30.112 1.00 94.12 84 ASN A O 1
ATOM 642 N N . ASP A 1 85 ? 14.260 -4.280 -28.750 1.00 90.81 85 ASP A N 1
ATOM 643 C CA . A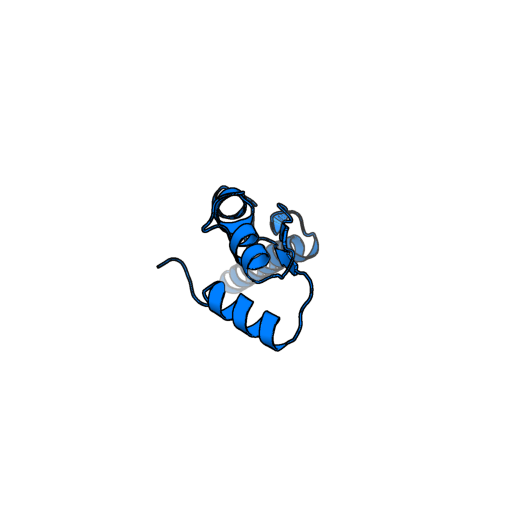SP A 1 85 ? 13.253 -4.210 -29.818 1.00 90.81 85 ASP A CA 1
ATOM 644 C C . ASP A 1 85 ? 13.531 -3.067 -30.810 1.00 90.81 85 ASP A C 1
ATOM 646 O O . ASP A 1 85 ? 13.249 -3.166 -32.006 1.00 90.81 85 ASP A O 1
ATOM 650 N N . THR A 1 86 ? 14.062 -1.945 -30.317 1.00 83.94 86 THR A N 1
ATOM 651 C CA . THR A 1 86 ? 14.408 -0.791 -31.158 1.00 83.94 86 THR A CA 1
ATOM 652 C C . THR A 1 86 ? 15.653 -1.070 -31.999 1.00 83.94 86 THR A C 1
ATOM 654 O O . THR A 1 86 ? 15.703 -0.675 -33.163 1.00 83.94 86 THR A O 1
ATOM 657 N N . MET A 1 87 ? 16.644 -1.767 -31.438 1.00 75.75 87 MET A N 1
ATOM 658 C CA . MET A 1 87 ? 17.864 -2.150 -32.151 1.00 75.75 87 MET A CA 1
ATOM 659 C C . MET A 1 87 ? 17.598 -3.195 -33.238 1.00 75.75 87 MET A C 1
ATOM 661 O O . MET A 1 87 ? 18.153 -3.073 -34.325 1.00 75.75 87 MET A O 1
ATOM 665 N N . GLU A 1 88 ? 16.717 -4.167 -32.990 1.00 73.19 88 GLU A N 1
ATOM 666 C CA . GLU A 1 88 ? 16.308 -5.153 -34.002 1.00 73.19 88 GLU A CA 1
ATOM 667 C C . GLU A 1 88 ? 15.567 -4.512 -35.179 1.00 73.19 88 GLU A C 1
ATOM 669 O O . GLU A 1 88 ? 15.766 -4.912 -36.319 1.00 73.19 88 GLU A O 1
ATOM 674 N N . LYS A 1 89 ? 14.746 -3.483 -34.935 1.00 71.19 89 LYS A N 1
ATOM 675 C CA . LYS A 1 89 ? 14.054 -2.742 -36.007 1.00 71.19 89 LYS A CA 1
ATOM 676 C C . LYS A 1 89 ? 14.979 -1.849 -36.837 1.00 71.19 89 LYS A C 1
ATOM 678 O O . LYS A 1 89 ? 14.580 -1.418 -37.916 1.00 71.19 89 LYS A O 1
ATOM 683 N N . ALA A 1 90 ? 16.152 -1.505 -36.310 1.00 64.88 90 ALA A N 1
ATOM 684 C CA . ALA A 1 90 ? 17.122 -0.632 -36.967 1.00 64.88 90 ALA A CA 1
ATOM 685 C C . ALA A 1 90 ? 18.195 -1.399 -37.768 1.00 64.88 90 ALA A C 1
ATOM 687 O O . ALA A 1 90 ? 18.966 -0.757 -38.484 1.00 64.88 90 ALA A O 1
ATOM 688 N N . ALA A 1 91 ? 18.253 -2.728 -37.626 1.00 60.19 91 ALA A N 1
ATOM 689 C CA . ALA A 1 91 ? 19.163 -3.638 -38.325 1.00 60.19 91 ALA A CA 1
ATOM 690 C C . ALA A 1 91 ? 18.502 -4.259 -39.567 1.00 60.19 91 ALA A C 1
ATOM 692 O O . ALA A 1 91 ? 19.242 -4.497 -40.549 1.00 60.19 91 ALA A O 1
#